Protein AF-A0A0M2U088-F1 (afdb_monomer_lite)

Foldseek 3Di:
DDDDPPPCLPEAWDWDADPVVRDIDTPGTGGNFWHKDWDDQDPQQKTWIWIDGPVGDIDIDIDHDD

Secondary structure (DSSP, 8-state):
----S--------EEEEETTTTEEEEEE--BTTEEEEEEEE-TTSEEEEEEEETTS-EEEEEEE--

Sequence (66 aa):
MRHILWELDGTVDLALYTVETGGIGVIAEGTHEFYYYPIKWDSDGTLVYGKNWFNEKAERLKYLYK

Structure (mmCIF, N/CA/C/O backbone):
data_AF-A0A0M2U088-F1
#
_entry.id   AF-A0A0M2U088-F1
#
loop_
_atom_site.group_PDB
_atom_site.id
_atom_site.type_symbol
_atom_site.label_atom_id
_atom_site.label_alt_id
_atom_site.label_comp_id
_atom_site.label_asym_id
_atom_site.label_entity_id
_atom_site.label_seq_id
_atom_site.pdbx_PDB_ins_code
_atom_site.Cartn_x
_atom_site.Cartn_y
_atom_site.Cartn_z
_atom_site.occupancy
_atom_site.B_iso_or_equiv
_atom_site.auth_seq_id
_atom_site.auth_comp_id
_atom_site.auth_asym_id
_atom_site.auth_atom_id
_atom_site.pdbx_PDB_model_num
ATOM 1 N N . MET A 1 1 ? 9.067 -19.314 -32.286 1.00 41.59 1 MET A N 1
ATOM 2 C CA . MET A 1 1 ? 8.918 -19.495 -30.826 1.00 41.59 1 MET A CA 1
ATOM 3 C C . MET A 1 1 ? 7.843 -18.528 -30.352 1.00 41.59 1 MET A C 1
ATOM 5 O O . MET A 1 1 ? 7.942 -17.352 -30.671 1.00 41.59 1 MET A O 1
ATOM 9 N N . ARG A 1 2 ? 6.765 -19.022 -29.727 1.00 39.44 2 ARG A N 1
ATOM 10 C CA . ARG A 1 2 ? 5.715 -18.177 -29.134 1.00 39.44 2 ARG A CA 1
ATOM 11 C C . ARG A 1 2 ? 6.201 -17.742 -27.754 1.00 39.44 2 ARG A C 1
ATOM 13 O O . ARG A 1 2 ? 6.413 -18.605 -26.910 1.00 39.44 2 ARG A O 1
ATOM 20 N N . HIS A 1 3 ? 6.386 -16.443 -27.547 1.00 38.75 3 HIS A N 1
ATOM 21 C CA . HIS A 1 3 ? 6.596 -15.890 -26.213 1.00 38.75 3 HIS A CA 1
ATOM 22 C C . HIS A 1 3 ? 5.295 -16.052 -25.421 1.00 38.75 3 HIS A C 1
ATOM 24 O O . HIS A 1 3 ? 4.230 -15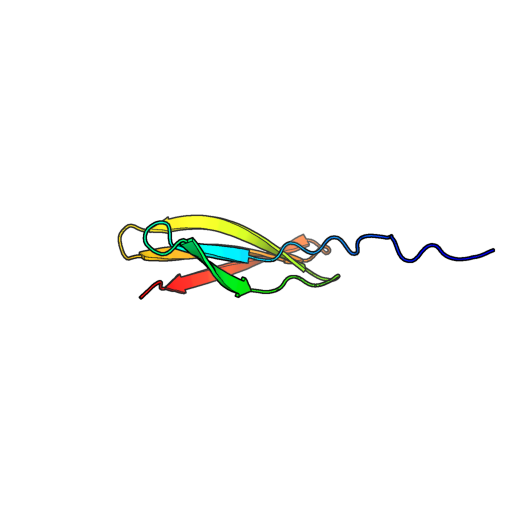.613 -25.852 1.00 38.75 3 HIS A O 1
ATOM 30 N N . ILE A 1 4 ? 5.376 -16.769 -24.307 1.00 39.75 4 ILE A N 1
ATOM 31 C CA . ILE A 1 4 ? 4.299 -16.905 -23.334 1.00 39.75 4 ILE A CA 1
ATOM 32 C C . ILE A 1 4 ? 4.360 -15.626 -22.483 1.00 39.75 4 ILE A C 1
ATOM 34 O O . ILE A 1 4 ? 5.333 -15.431 -21.768 1.00 39.75 4 ILE A O 1
ATOM 38 N N . LEU A 1 5 ? 3.352 -14.753 -22.590 1.00 42.88 5 LEU A N 1
ATOM 39 C CA . LEU A 1 5 ? 3.190 -13.473 -21.864 1.00 42.88 5 LEU A CA 1
ATOM 40 C C . LEU A 1 5 ? 2.931 -13.651 -20.344 1.00 42.88 5 LEU A C 1
A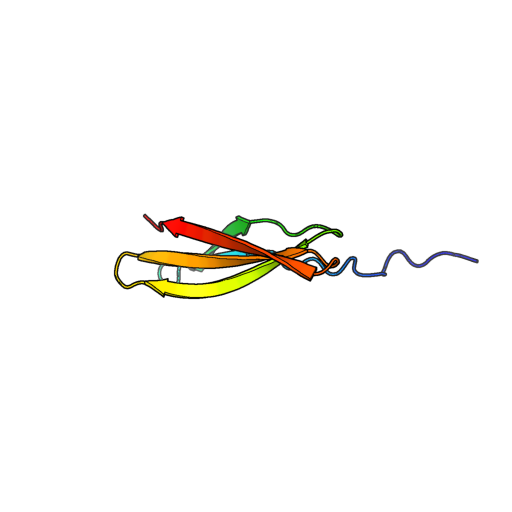TOM 42 O O . LEU A 1 5 ? 2.140 -12.922 -19.760 1.00 42.88 5 LEU A O 1
ATOM 46 N N . TRP A 1 6 ? 3.542 -14.656 -19.712 1.00 42.19 6 TRP A N 1
ATOM 47 C CA . TRP A 1 6 ? 3.393 -14.957 -18.280 1.00 42.19 6 TRP A CA 1
ATOM 48 C C . TRP A 1 6 ? 4.708 -14.800 -17.507 1.00 42.19 6 TRP A C 1
ATOM 50 O O . TRP A 1 6 ? 4.878 -15.403 -16.449 1.00 42.19 6 TRP A O 1
ATOM 60 N N . GLU A 1 7 ? 5.638 -13.979 -17.997 1.00 45.19 7 GLU A N 1
ATOM 61 C CA . GLU A 1 7 ? 6.535 -13.306 -17.061 1.00 45.19 7 GLU A CA 1
ATOM 62 C C . GLU A 1 7 ? 5.641 -12.350 -16.269 1.00 45.19 7 GLU A C 1
ATOM 64 O O . GLU A 1 7 ? 5.207 -11.317 -16.768 1.00 45.19 7 GLU A O 1
ATOM 69 N N . LEU A 1 8 ? 5.234 -12.774 -15.070 1.00 51.09 8 LEU A N 1
ATOM 70 C CA . LEU A 1 8 ? 4.737 -11.856 -14.059 1.00 51.09 8 LEU A CA 1
ATOM 71 C C . LEU A 1 8 ? 5.850 -10.821 -13.882 1.00 51.09 8 LEU A C 1
ATOM 73 O O . LEU A 1 8 ? 6.847 -11.118 -13.221 1.00 51.09 8 LEU A O 1
ATOM 77 N N . ASP A 1 9 ? 5.696 -9.643 -14.485 1.00 56.16 9 ASP A N 1
ATOM 78 C CA . ASP A 1 9 ? 6.393 -8.422 -14.080 1.00 56.16 9 ASP A CA 1
ATOM 79 C C . ASP A 1 9 ? 5.967 -8.170 -12.633 1.00 56.16 9 ASP A C 1
ATOM 81 O O . ASP A 1 9 ? 5.039 -7.411 -12.399 1.00 56.16 9 ASP A O 1
ATOM 85 N N . GLY A 1 10 ? 6.502 -8.937 -11.680 1.00 60.91 10 GLY A N 1
ATOM 86 C CA . GLY A 1 10 ? 5.952 -9.098 -10.339 1.00 60.91 10 GLY A CA 1
ATOM 87 C C . GLY A 1 10 ? 5.937 -7.776 -9.590 1.00 60.91 10 GLY A C 1
ATOM 88 O O . GLY A 1 10 ? 6.875 -7.461 -8.861 1.00 60.91 10 GLY A O 1
ATOM 89 N N . THR A 1 11 ? 4.873 -7.003 -9.774 1.00 74.94 11 THR A N 1
ATOM 90 C CA . THR A 1 11 ? 4.623 -5.770 -9.051 1.00 74.94 11 THR A CA 1
ATOM 91 C C . THR A 1 11 ? 3.934 -6.125 -7.744 1.00 74.94 11 THR A C 1
ATOM 93 O O . THR A 1 11 ? 3.104 -7.035 -7.672 1.00 74.94 11 THR A O 1
ATOM 96 N N . VAL A 1 12 ? 4.309 -5.429 -6.673 1.00 87.62 12 VAL A N 1
ATOM 97 C CA . VAL A 1 12 ? 3.592 -5.524 -5.399 1.00 87.62 12 VAL A CA 1
ATOM 98 C C . VAL A 1 12 ? 2.884 -4.204 -5.181 1.00 87.62 12 VAL A C 1
ATOM 100 O O . VAL A 1 12 ? 3.521 -3.192 -4.868 1.00 87.62 12 VAL A O 1
ATOM 103 N N . ASP A 1 13 ? 1.571 -4.239 -5.370 1.00 92.12 13 ASP A N 1
ATOM 104 C CA . ASP A 1 13 ? 0.671 -3.158 -4.999 1.00 92.12 13 ASP A CA 1
ATOM 105 C C . ASP A 1 13 ? 0.465 -3.150 -3.484 1.00 92.12 13 ASP A C 1
ATOM 107 O O . ASP A 1 13 ? 0.533 -4.177 -2.803 1.00 92.12 13 ASP A O 1
ATOM 111 N N . LEU A 1 14 ? 0.167 -1.973 -2.949 1.00 94.25 14 LEU A N 1
ATOM 112 C CA . LEU A 1 14 ? -0.242 -1.797 -1.567 1.00 94.25 14 LEU A CA 1
ATOM 113 C C . LEU A 1 14 ? -1.745 -1.547 -1.531 1.00 94.25 14 LEU A C 1
ATOM 115 O O . LEU A 1 14 ? -2.214 -0.518 -2.013 1.00 94.25 14 LEU A O 1
ATOM 119 N N . ALA A 1 15 ? -2.493 -2.460 -0.919 1.00 93.94 15 ALA A N 1
ATOM 120 C CA . ALA A 1 15 ? -3.931 -2.334 -0.728 1.00 93.94 15 ALA A CA 1
ATOM 121 C C . ALA A 1 15 ? -4.300 -2.300 0.760 1.00 93.94 15 ALA A C 1
ATOM 123 O O . ALA A 1 15 ? -3.610 -2.870 1.607 1.00 93.94 15 ALA A O 1
ATOM 124 N N . LEU A 1 16 ? -5.412 -1.634 1.059 1.00 94.25 16 LEU A N 1
ATOM 125 C CA . LEU A 1 16 ? -6.048 -1.583 2.364 1.00 94.25 16 LEU A CA 1
ATOM 126 C C . LEU A 1 16 ? -7.336 -2.396 2.342 1.00 94.25 16 LEU A C 1
ATOM 128 O O . LEU A 1 16 ? -8.140 -2.249 1.424 1.00 94.25 16 LEU A O 1
ATOM 132 N N . TYR A 1 17 ? -7.539 -3.202 3.379 1.00 92.88 17 TYR A N 1
ATOM 133 C CA . TYR A 1 17 ? -8.780 -3.926 3.612 1.00 92.88 17 TYR A CA 1
ATOM 134 C C . TYR A 1 17 ? -9.501 -3.358 4.836 1.00 92.88 17 TYR A C 1
ATOM 136 O O . TYR A 1 17 ? -8.940 -3.345 5.933 1.00 92.88 17 TYR A O 1
ATOM 144 N N . THR A 1 18 ? -10.743 -2.913 4.652 1.00 92.75 18 THR A N 1
ATOM 145 C CA . THR A 1 18 ? -11.629 -2.466 5.733 1.00 92.75 18 THR A CA 1
ATOM 146 C C . THR A 1 18 ? -12.449 -3.658 6.216 1.00 92.75 18 THR A C 1
ATOM 148 O O . THR A 1 18 ? -13.330 -4.142 5.506 1.00 92.75 18 THR A O 1
ATOM 151 N N . VAL A 1 19 ? -12.165 -4.144 7.424 1.00 92.50 19 VAL A N 1
ATOM 152 C CA . VAL A 1 19 ? -12.758 -5.383 7.959 1.00 92.50 19 VAL A CA 1
ATOM 153 C C . VAL A 1 19 ? -14.269 -5.253 8.154 1.00 92.50 19 VAL A C 1
ATOM 155 O O . VAL A 1 19 ? -15.004 -6.201 7.895 1.00 92.50 19 VAL A O 1
ATOM 158 N N . GLU A 1 20 ? -14.737 -4.078 8.569 1.00 94.56 20 GLU A N 1
ATOM 159 C CA . GLU A 1 20 ? -16.139 -3.809 8.897 1.00 94.56 20 GLU A CA 1
ATOM 160 C C . GLU A 1 20 ? -17.048 -3.882 7.668 1.00 94.56 20 GLU A C 1
ATOM 162 O O . GLU A 1 20 ? -18.202 -4.297 7.767 1.00 94.56 20 GLU A O 1
ATOM 167 N N . THR A 1 21 ? -16.536 -3.461 6.512 1.00 94.81 21 THR A N 1
ATOM 168 C CA . THR A 1 21 ? -17.300 -3.373 5.261 1.00 94.81 21 THR A CA 1
ATOM 169 C C . THR A 1 21 ? -16.915 -4.449 4.251 1.00 94.81 21 THR A C 1
ATOM 171 O O . THR A 1 21 ? -17.626 -4.641 3.267 1.00 94.81 21 THR A O 1
ATOM 174 N N . GLY A 1 22 ? -15.790 -5.135 4.463 1.00 94.88 22 GLY A N 1
ATOM 175 C CA . GLY A 1 22 ? -15.186 -6.029 3.478 1.00 94.88 22 GLY A CA 1
ATOM 176 C C . GLY A 1 22 ? -14.611 -5.304 2.256 1.00 94.88 22 GLY A C 1
ATOM 177 O O . GLY A 1 22 ? -14.356 -5.938 1.232 1.00 94.88 22 GLY A O 1
ATOM 178 N N . GLY A 1 23 ? -14.443 -3.980 2.325 1.00 94.94 23 GLY A N 1
ATOM 179 C CA . GLY A 1 23 ? -13.949 -3.167 1.216 1.00 94.94 23 GLY A CA 1
ATOM 180 C C . GLY A 1 23 ? -12.440 -3.304 1.015 1.00 94.94 23 GLY A C 1
ATOM 181 O O . GLY A 1 23 ? -11.685 -3.363 1.982 1.00 94.94 23 GLY A O 1
ATOM 182 N N . ILE A 1 24 ? -12.000 -3.304 -0.246 1.00 94.69 24 ILE A N 1
ATOM 183 C CA . ILE A 1 24 ? -10.584 -3.223 -0.627 1.00 94.69 24 ILE A CA 1
ATOM 184 C C . ILE A 1 24 ? -10.359 -1.924 -1.398 1.00 94.69 24 ILE A C 1
ATOM 186 O O . ILE A 1 24 ? -11.094 -1.631 -2.341 1.00 94.69 24 ILE A O 1
ATOM 190 N N . GLY A 1 25 ? -9.328 -1.168 -1.023 1.00 92.81 25 GLY A N 1
ATOM 191 C CA . GLY A 1 25 ? -8.866 0.011 -1.754 1.00 92.81 25 GLY A CA 1
ATOM 192 C C . GLY A 1 25 ? -7.364 -0.047 -2.004 1.00 92.81 25 GLY A C 1
ATOM 193 O O . GLY A 1 25 ? -6.596 -0.335 -1.090 1.00 92.81 25 GLY A O 1
ATOM 194 N N . VAL A 1 26 ? -6.928 0.233 -3.231 1.00 93.88 26 VAL A N 1
ATOM 195 C CA . VAL A 1 26 ? -5.498 0.320 -3.558 1.00 93.88 26 VAL A CA 1
ATOM 196 C C . VAL A 1 26 ? -4.957 1.669 -3.079 1.00 93.88 26 VAL A C 1
ATOM 198 O O . VAL A 1 26 ? -5.472 2.721 -3.450 1.00 93.88 26 VAL A O 1
ATOM 201 N N . ILE A 1 27 ? -3.930 1.634 -2.229 1.00 94.88 27 ILE A N 1
ATOM 202 C CA . ILE A 1 27 ? -3.201 2.813 -1.742 1.00 94.88 27 ILE A CA 1
ATOM 203 C C . ILE A 1 27 ? -2.143 3.234 -2.768 1.00 94.88 27 ILE A C 1
ATOM 205 O O . ILE A 1 27 ? -1.963 4.427 -3.009 1.00 94.88 27 ILE A O 1
ATOM 209 N N . ALA A 1 28 ? -1.418 2.265 -3.335 1.00 94.25 28 ALA A N 1
ATOM 210 C CA . ALA A 1 28 ? -0.368 2.507 -4.320 1.00 94.25 28 ALA A CA 1
ATOM 211 C C . ALA A 1 28 ? -0.178 1.295 -5.241 1.00 94.25 28 ALA A C 1
ATOM 213 O O . ALA A 1 28 ? -0.144 0.162 -4.766 1.00 94.25 28 ALA A O 1
ATOM 214 N N . GLU A 1 29 ? -0.004 1.549 -6.537 1.00 93.81 29 GLU A N 1
ATOM 215 C CA . GLU A 1 29 ? 0.251 0.530 -7.560 1.00 93.81 29 GLU A CA 1
ATOM 216 C C . GLU A 1 29 ? 1.753 0.430 -7.839 1.00 93.81 29 GLU A C 1
ATOM 218 O O . GLU A 1 29 ? 2.408 1.431 -8.153 1.00 93.81 29 GLU A O 1
ATOM 223 N N . GLY A 1 30 ? 2.308 -0.770 -7.696 1.00 90.94 30 GLY A N 1
ATOM 224 C CA . GLY A 1 30 ? 3.676 -1.085 -8.079 1.00 90.94 30 GLY A CA 1
ATOM 225 C C . GLY A 1 30 ? 3.862 -1.049 -9.596 1.00 90.94 30 GLY A C 1
ATOM 226 O O . GLY A 1 30 ? 2.917 -1.049 -10.378 1.00 90.94 30 GLY A O 1
ATOM 227 N N . THR A 1 31 ? 5.116 -1.035 -10.031 1.00 90.94 31 THR A N 1
ATOM 228 C CA . THR A 1 31 ? 5.489 -1.101 -11.450 1.00 90.94 31 THR A CA 1
ATOM 229 C C . THR A 1 31 ? 6.649 -2.078 -11.631 1.00 90.94 31 THR A C 1
ATOM 231 O O . THR A 1 31 ? 7.222 -2.563 -10.658 1.00 90.94 31 THR A O 1
ATOM 234 N N . HIS A 1 32 ? 7.055 -2.330 -12.874 1.00 88.56 32 HIS A N 1
ATOM 235 C CA . HIS A 1 32 ? 8.265 -3.106 -13.164 1.00 88.56 32 HIS A CA 1
ATOM 236 C C . HIS A 1 32 ? 9.551 -2.459 -12.604 1.00 88.56 32 HIS A C 1
ATOM 238 O O . HIS A 1 32 ? 10.587 -3.113 -12.537 1.00 88.56 32 HIS A O 1
ATOM 244 N N . GLU A 1 33 ? 9.510 -1.187 -12.186 1.00 90.25 33 GLU A N 1
ATOM 24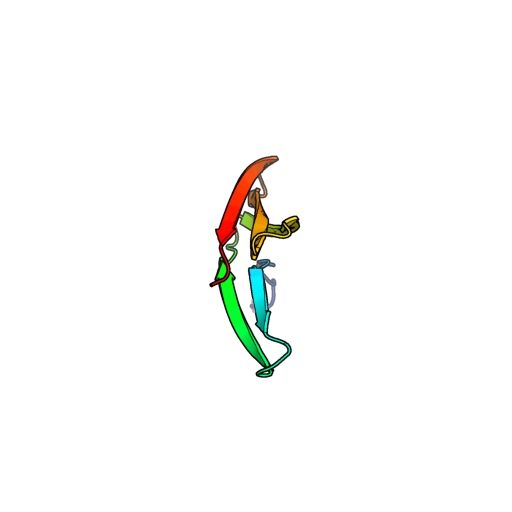5 C CA . GLU A 1 33 ? 10.658 -0.489 -11.599 1.00 90.25 33 GLU A CA 1
ATOM 246 C C . GLU A 1 33 ? 10.685 -0.540 -10.067 1.00 90.25 33 GLU A C 1
ATOM 248 O O . GLU A 1 33 ? 11.761 -0.421 -9.470 1.00 90.25 33 GLU A O 1
ATOM 253 N N . PHE A 1 34 ? 9.521 -0.665 -9.420 1.00 92.00 34 PHE A N 1
ATOM 254 C CA . PHE A 1 34 ? 9.401 -0.581 -7.967 1.00 92.00 34 PHE A CA 1
ATOM 255 C C . PHE A 1 34 ? 8.187 -1.316 -7.401 1.00 92.00 34 PHE A C 1
ATOM 257 O O . PHE A 1 34 ? 7.142 -1.437 -8.035 1.00 92.00 34 PHE A O 1
ATOM 264 N N . TYR A 1 35 ? 8.297 -1.705 -6.137 1.00 92.50 35 TYR A N 1
ATOM 265 C CA . TYR A 1 35 ? 7.260 -2.399 -5.387 1.00 92.50 35 TYR A CA 1
ATOM 266 C C . TYR A 1 35 ? 7.031 -1.745 -4.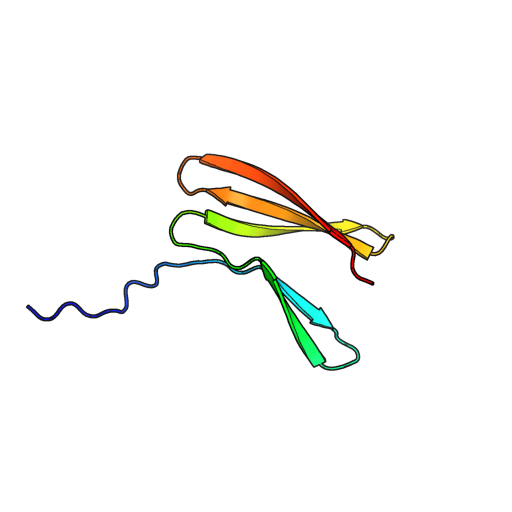018 1.00 92.50 35 TYR A C 1
ATOM 268 O O . TYR A 1 35 ? 7.899 -1.030 -3.498 1.00 92.50 35 TYR A O 1
ATOM 276 N N . TYR A 1 36 ? 5.860 -1.987 -3.429 1.00 94.50 36 TYR A N 1
ATOM 277 C CA . TYR A 1 36 ? 5.482 -1.434 -2.130 1.00 94.50 36 TYR A CA 1
ATOM 278 C C . TYR A 1 36 ? 5.356 -2.508 -1.054 1.00 94.50 36 TYR A C 1
ATOM 280 O O . TYR A 1 36 ? 5.032 -3.660 -1.331 1.00 94.50 36 TYR A O 1
ATOM 288 N N . TYR A 1 37 ? 5.604 -2.128 0.200 1.00 93.12 37 TYR A N 1
ATOM 289 C CA . TYR A 1 37 ? 5.401 -3.009 1.350 1.00 93.12 37 TYR A CA 1
ATOM 290 C C . TYR A 1 37 ? 5.065 -2.216 2.622 1.00 93.12 37 TYR A C 1
ATOM 292 O O . TYR A 1 37 ? 5.601 -1.122 2.832 1.00 93.12 37 TYR A O 1
ATOM 300 N N . PRO A 1 38 ? 4.192 -2.736 3.501 1.00 96.06 38 PRO A N 1
ATOM 301 C CA . PRO A 1 38 ? 3.878 -2.086 4.768 1.00 96.06 38 PRO A CA 1
ATOM 302 C C . PRO A 1 38 ? 5.058 -2.189 5.743 1.00 96.06 38 PRO A C 1
ATOM 304 O O . PRO A 1 38 ? 5.748 -3.205 5.795 1.00 96.06 38 PRO A O 1
ATOM 307 N N . ILE A 1 39 ? 5.280 -1.142 6.544 1.00 97.31 39 ILE A N 1
ATOM 308 C CA . ILE A 1 39 ? 6.324 -1.130 7.581 1.00 97.31 39 ILE A CA 1
ATOM 309 C C . ILE A 1 39 ? 5.711 -1.102 8.979 1.00 97.31 39 ILE A C 1
ATOM 311 O O . ILE A 1 39 ? 6.112 -1.880 9.840 1.00 97.31 39 ILE A O 1
ATOM 315 N N . LYS A 1 40 ? 4.777 -0.182 9.232 1.00 97.06 40 LYS A N 1
ATOM 316 C CA . LYS A 1 40 ? 4.062 -0.099 10.511 1.00 97.06 40 LYS A CA 1
ATOM 317 C C . LYS A 1 40 ? 2.746 0.650 10.361 1.00 97.06 40 LYS A C 1
ATOM 319 O O . LYS A 1 40 ? 2.621 1.502 9.485 1.00 97.06 40 LYS A O 1
ATOM 324 N N . TRP A 1 41 ? 1.819 0.366 11.265 1.00 96.62 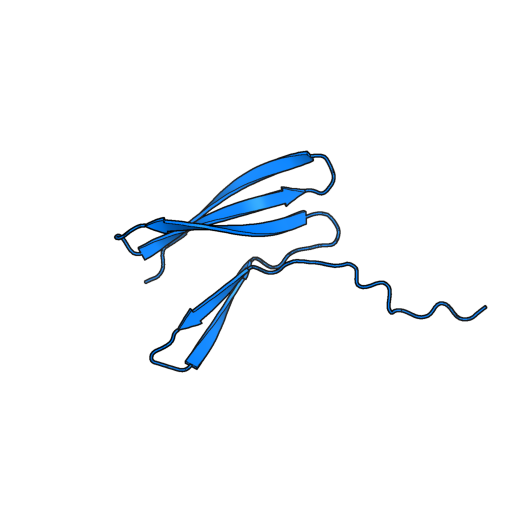41 TRP A N 1
ATOM 325 C CA . TRP A 1 41 ? 0.592 1.129 11.442 1.00 96.62 41 TRP A CA 1
ATOM 326 C C . TRP A 1 41 ? 0.670 1.873 12.772 1.00 96.62 41 TRP A C 1
ATOM 328 O O . TRP A 1 41 ? 0.835 1.246 13.819 1.00 96.62 41 TRP A O 1
ATOM 338 N N . ASP A 1 42 ? 0.620 3.199 12.724 1.00 97.31 42 ASP A N 1
ATOM 339 C CA . ASP A 1 42 ? 0.634 4.039 13.916 1.00 97.31 42 ASP A CA 1
ATOM 340 C C . ASP A 1 42 ? -0.781 4.143 14.512 1.00 97.31 42 ASP A C 1
ATOM 342 O O . ASP A 1 42 ? -1.793 3.998 13.823 1.00 97.31 42 ASP A O 1
ATOM 346 N N . SER A 1 43 ? -0.868 4.387 15.821 1.00 95.62 43 SER A N 1
ATOM 347 C CA . SER A 1 43 ? -2.146 4.445 16.548 1.00 95.62 43 SER A CA 1
ATOM 348 C C . SER A 1 43 ? -3.049 5.606 16.121 1.00 95.62 43 SER A C 1
ATOM 350 O O . SER A 1 43 ? -4.222 5.627 16.475 1.00 95.62 43 SER A O 1
ATOM 352 N N . ASP A 1 44 ? -2.501 6.577 15.391 1.00 95.62 44 ASP A N 1
ATOM 3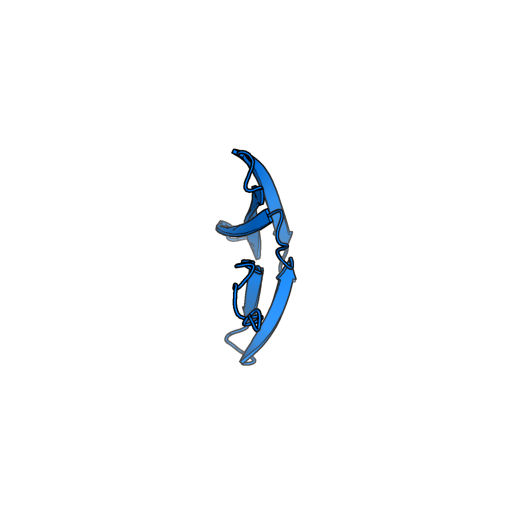53 C CA . ASP A 1 44 ? -3.231 7.705 14.812 1.00 95.62 44 ASP A CA 1
ATOM 354 C C . ASP A 1 44 ? -3.884 7.372 13.457 1.00 95.62 44 ASP A C 1
ATOM 356 O O . ASP A 1 44 ? -4.472 8.251 12.832 1.00 95.62 44 ASP A O 1
ATOM 360 N N . GLY A 1 45 ? -3.783 6.120 12.997 1.00 93.69 45 GLY A N 1
ATOM 361 C CA . GLY A 1 45 ? -4.314 5.690 11.704 1.00 93.69 45 GLY A CA 1
ATOM 362 C C . GLY A 1 45 ? -3.351 5.895 10.533 1.00 93.69 45 GLY A C 1
ATOM 363 O O . GLY A 1 45 ? -3.732 5.660 9.384 1.00 93.69 45 GLY A O 1
ATOM 364 N N . THR A 1 46 ? -2.108 6.317 10.784 1.00 97.00 46 THR A N 1
ATOM 365 C CA . THR A 1 46 ? -1.097 6.464 9.733 1.00 97.00 46 THR A CA 1
ATOM 366 C C . THR A 1 46 ? -0.439 5.124 9.405 1.00 97.00 46 THR A C 1
ATOM 368 O O . THR A 1 46 ? 0.288 4.548 10.217 1.00 97.00 46 THR A O 1
ATOM 371 N N . LEU A 1 47 ? -0.596 4.665 8.165 1.00 97.38 47 LEU A N 1
ATOM 372 C CA . LEU A 1 47 ? 0.239 3.619 7.586 1.00 97.38 47 LEU A CA 1
ATOM 373 C C . LEU A 1 47 ? 1.572 4.213 7.139 1.00 97.38 47 LEU A C 1
ATOM 375 O O . LEU A 1 47 ? 1.617 5.098 6.282 1.00 97.38 47 LEU A O 1
ATOM 379 N N . VAL A 1 48 ? 2.668 3.669 7.653 1.00 97.94 48 VAL A N 1
ATOM 380 C CA . VAL A 1 48 ? 4.008 3.890 7.110 1.00 97.94 48 VAL A CA 1
ATOM 381 C C . VAL A 1 48 ? 4.382 2.699 6.242 1.00 97.94 48 VAL A C 1
ATOM 383 O O . VAL A 1 48 ? 4.368 1.557 6.706 1.00 97.94 48 VAL A O 1
ATOM 386 N N . TYR A 1 49 ? 4.761 2.965 4.998 1.00 97.38 49 TYR A N 1
ATOM 387 C CA . TYR A 1 49 ? 5.089 1.946 4.004 1.00 97.38 49 TYR A CA 1
ATOM 388 C C . TYR A 1 49 ? 6.352 2.326 3.228 1.00 97.38 49 TYR A C 1
ATOM 390 O O . TYR A 1 49 ? 6.780 3.483 3.233 1.00 97.38 49 TYR A O 1
ATOM 398 N N . GLY A 1 50 ? 6.998 1.332 2.630 1.00 96.94 50 GLY A N 1
ATOM 399 C CA . GLY A 1 50 ? 8.183 1.510 1.803 1.00 96.94 50 GLY A CA 1
ATOM 400 C C . GLY A 1 50 ? 7.841 1.433 0.321 1.00 96.94 50 GLY A C 1
ATOM 401 O O . GLY A 1 50 ? 6.974 0.652 -0.072 1.00 96.94 50 GLY A O 1
ATOM 402 N N . LYS A 1 51 ? 8.541 2.234 -0.481 1.00 96.75 51 LYS A N 1
ATOM 403 C CA . LYS A 1 51 ? 8.649 2.110 -1.934 1.00 96.75 51 LYS A CA 1
ATOM 404 C C . LYS A 1 51 ? 10.080 1.701 -2.255 1.00 96.75 51 LYS A C 1
ATOM 406 O O . LYS A 1 51 ? 10.996 2.493 -2.035 1.00 96.75 51 LYS A O 1
ATOM 411 N N . ASN A 1 52 ? 10.262 0.496 -2.773 1.00 94.50 52 ASN A N 1
ATOM 412 C CA . ASN A 1 52 ? 11.576 -0.029 -3.121 1.00 94.50 52 ASN A CA 1
ATOM 413 C C . ASN A 1 52 ? 11.693 -0.167 -4.626 1.00 94.50 52 ASN A C 1
ATOM 415 O O . ASN A 1 52 ? 10.881 -0.840 -5.253 1.00 94.50 52 ASN A O 1
ATOM 419 N N . TRP A 1 53 ? 12.723 0.447 -5.187 1.00 92.94 53 TRP A N 1
ATOM 420 C CA . TRP A 1 53 ? 13.121 0.204 -6.559 1.00 92.94 53 TRP A CA 1
ATOM 421 C C . TRP A 1 53 ? 14.035 -1.014 -6.609 1.00 92.94 53 TRP A C 1
ATOM 423 O O . TRP A 1 53 ? 14.823 -1.259 -5.694 1.00 92.94 53 TRP A O 1
ATOM 433 N N . PHE A 1 54 ? 13.996 -1.741 -7.720 1.00 87.12 54 PHE A N 1
ATOM 434 C CA . PHE A 1 54 ? 14.878 -2.895 -7.926 1.00 87.12 54 PHE A CA 1
ATOM 435 C C . PHE A 1 54 ? 16.365 -2.515 -8.083 1.00 87.12 54 PHE A C 1
ATOM 437 O O . PHE A 1 54 ? 17.221 -3.391 -8.103 1.00 87.12 54 PHE A O 1
ATOM 444 N N . ASN A 1 55 ? 16.687 -1.218 -8.149 1.00 90.00 55 ASN A N 1
ATOM 445 C CA . ASN A 1 55 ? 18.047 -0.671 -8.212 1.00 90.00 55 ASN A CA 1
ATOM 446 C C . ASN A 1 55 ? 18.602 -0.211 -6.844 1.00 90.00 55 ASN A C 1
ATOM 448 O O . ASN A 1 55 ? 19.433 0.692 -6.797 1.00 90.00 55 ASN A O 1
ATOM 452 N N . GLU A 1 56 ? 18.114 -0.789 -5.743 1.00 86.19 56 GLU A N 1
ATOM 453 C CA . GLU A 1 56 ? 18.549 -0.520 -4.358 1.00 86.19 56 GLU A CA 1
ATOM 454 C C . GLU A 1 56 ? 18.170 0.862 -3.787 1.00 86.19 56 GLU A C 1
ATOM 456 O O . GLU A 1 56 ? 18.493 1.175 -2.638 1.00 86.19 56 GLU A O 1
ATOM 461 N N . LYS A 1 57 ? 17.413 1.686 -4.524 1.00 94.56 57 LYS A N 1
ATOM 462 C CA . LYS A 1 57 ? 16.779 2.883 -3.955 1.00 94.56 57 LYS A CA 1
ATOM 463 C C . LYS A 1 57 ? 15.559 2.488 -3.115 1.00 94.56 57 LYS A C 1
ATOM 465 O O . LYS A 1 57 ? 14.732 1.689 -3.548 1.00 94.56 57 LYS A O 1
ATOM 470 N N . ALA A 1 58 ? 15.396 3.122 -1.956 1.00 94.50 58 ALA A N 1
ATOM 471 C CA . ALA A 1 58 ? 14.216 2.980 -1.108 1.00 94.50 58 ALA A CA 1
ATOM 472 C C . ALA A 1 58 ? 13.706 4.344 -0.624 1.00 94.50 58 ALA A C 1
ATOM 474 O O . ALA A 1 58 ? 14.488 5.250 -0.331 1.00 94.50 58 ALA A O 1
ATOM 475 N N . GLU A 1 59 ? 12.389 4.480 -0.513 1.00 97.62 59 GLU A N 1
ATOM 476 C CA . GLU A 1 59 ? 11.718 5.649 0.051 1.00 97.62 59 GLU A CA 1
ATOM 477 C C . GLU A 1 59 ? 10.680 5.218 1.086 1.00 97.62 59 GLU A C 1
ATOM 479 O O . GLU A 1 59 ? 10.019 4.189 0.940 1.00 97.62 59 GLU A O 1
ATOM 484 N N . ARG A 1 60 ? 10.525 6.021 2.142 1.00 97.56 60 ARG A N 1
ATOM 485 C CA . ARG A 1 60 ? 9.525 5.799 3.183 1.00 97.56 60 ARG A CA 1
ATOM 486 C C . ARG A 1 60 ? 8.390 6.800 3.032 1.00 97.56 60 ARG A C 1
ATOM 488 O O . ARG A 1 60 ? 8.608 8.004 3.122 1.00 97.56 60 ARG A O 1
ATOM 495 N N . LEU A 1 61 ? 7.185 6.281 2.856 1.00 97.94 61 LEU A N 1
ATOM 496 C CA . LEU A 1 61 ? 5.975 7.042 2.583 1.00 97.94 61 LEU A CA 1
ATOM 497 C C . LEU A 1 61 ? 4.956 6.861 3.714 1.00 97.94 61 LEU A C 1
ATOM 499 O O . LEU A 1 61 ? 5.092 5.983 4.573 1.00 97.94 61 LEU A O 1
ATOM 503 N N . LYS A 1 62 ? 3.944 7.732 3.730 1.00 97.56 62 LYS A N 1
ATOM 504 C CA . LYS A 1 62 ? 2.870 7.733 4.727 1.00 97.56 62 LYS A CA 1
ATOM 505 C C . LYS A 1 62 ? 1.509 7.855 4.055 1.00 97.56 62 LYS A C 1
ATOM 507 O O . LYS A 1 62 ? 1.360 8.619 3.106 1.00 97.56 62 LYS A O 1
ATOM 512 N N . TYR A 1 63 ? 0.528 7.134 4.579 1.00 96.44 63 TYR A N 1
ATOM 513 C CA . TYR A 1 63 ? -0.876 7.229 4.195 1.00 96.44 63 TYR A CA 1
ATOM 514 C C . TYR A 1 63 ? -1.721 7.358 5.462 1.00 96.44 63 TYR A C 1
ATOM 516 O O . TYR A 1 63 ? -1.628 6.510 6.343 1.00 96.44 63 TYR A O 1
ATOM 524 N N . LEU A 1 64 ? -2.510 8.428 5.571 1.00 95.19 64 LEU A N 1
ATOM 525 C CA . LEU A 1 64 ? -3.425 8.628 6.693 1.00 95.19 64 LEU A CA 1
ATOM 526 C C . LEU A 1 64 ? -4.792 8.051 6.325 1.00 95.19 64 LEU A C 1
ATOM 528 O O . LEU A 1 64 ? -5.460 8.589 5.439 1.00 95.19 64 LEU A O 1
ATOM 532 N N . TYR A 1 65 ? -5.195 6.987 7.015 1.00 87.94 65 TYR A N 1
ATOM 533 C CA . TYR A 1 65 ? -6.550 6.460 6.909 1.00 87.94 65 TYR A CA 1
ATOM 534 C C . TYR A 1 65 ? -7.526 7.404 7.626 1.00 87.94 65 TYR A C 1
ATOM 536 O O . TYR A 1 65 ? -7.251 7.842 8.744 1.00 87.94 65 TYR A O 1
ATOM 544 N N . LYS A 1 66 ? -8.629 7.754 6.961 1.00 75.81 66 LYS A N 1
ATOM 545 C CA . LYS A 1 66 ? -9.691 8.623 7.485 1.00 75.81 66 LYS A CA 1
ATOM 546 C C . LYS A 1 66 ? -10.996 7.859 7.593 1.00 75.81 66 LYS A C 1
ATOM 548 O O . LYS A 1 66 ? -11.259 7.060 6.669 1.00 75.81 66 LYS A O 1
#

Radius of gyration: 14.89 Å; chains: 1; bounding box: 36×28×47 Å

pLDDT: mean 86.18, std 17.79, range [38.75, 97.94]